Protein AF-F3CFF1-F1 (afdb_monomer_lite)

Secondary structure (DSSP, 8-state):
-TTEEEEEEEETTEEEEEEEE-TTTPPTTHHHHHHHHHHHTTTTTTTEEEEE-TT--EEEEEEPP--TT----HHHHHHHHHHHTT-GGG-

Sequence (91 aa):
ANGVSFVSRREHHDWGIALHIEGRALRPEQLREALQMRFSEAERFRNYFLFLDVQRDFVVWHAVSDAPD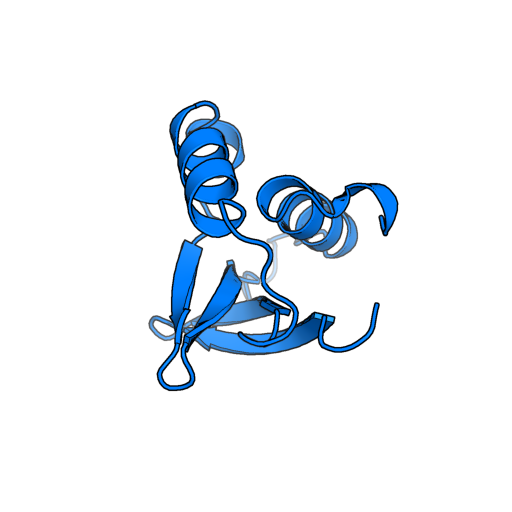AVTNLDDIRRHELMLAGLEHLA

Foldseek 3Di:
DPQWDWDFDQDPNAIWIKTKHQPVRQDVCLLVQLVVVCVVPVVVNVQWDWDQDPNRITITIGGDDPDPPDPDDVVVVVCVNCVSRVNNVVD

Radius of gyration: 12.66 Å; chains: 1; bounding box: 31×27×32 Å

Structure (mmCIF, N/CA/C/O backbone):
data_AF-F3CFF1-F1
#
_entry.id   AF-F3CFF1-F1
#
loop_
_atom_site.group_PDB
_atom_site.id
_atom_site.type_symbol
_atom_site.label_atom_id
_atom_site.label_alt_id
_atom_site.label_comp_id
_atom_site.label_asym_id
_atom_site.label_entity_id
_atom_site.label_seq_id
_atom_site.pdbx_PDB_ins_code
_atom_site.Cartn_x
_atom_site.Cartn_y
_atom_site.Cartn_z
_atom_site.occupancy
_atom_site.B_iso_or_equiv
_atom_site.auth_seq_id
_atom_site.auth_comp_id
_atom_site.auth_asym_id
_atom_site.auth_atom_id
_atom_site.pdbx_PDB_model_num
ATOM 1 N N . ALA A 1 1 ? 4.430 3.644 14.046 1.00 68.38 1 ALA A N 1
ATOM 2 C CA . ALA A 1 1 ? 3.115 3.602 14.721 1.00 68.38 1 ALA A CA 1
ATOM 3 C C . ALA A 1 1 ? 2.840 2.168 15.167 1.00 68.38 1 ALA A C 1
ATOM 5 O O . ALA A 1 1 ? 3.333 1.259 14.511 1.00 68.38 1 ALA A O 1
ATOM 6 N N . ASN A 1 2 ? 2.112 1.944 16.266 1.00 84.69 2 ASN A N 1
ATOM 7 C CA . ASN A 1 2 ? 1.740 0.578 16.661 1.00 84.69 2 ASN A CA 1
ATOM 8 C C . ASN A 1 2 ? 0.785 -0.023 15.619 1.00 84.69 2 ASN A C 1
ATOM 10 O O . ASN A 1 2 ? -0.156 0.651 15.209 1.00 84.69 2 ASN A O 1
ATOM 14 N N . GLY A 1 3 ? 1.036 -1.266 15.202 1.00 90.94 3 GLY A N 1
ATOM 15 C CA . GLY A 1 3 ? 0.210 -1.976 14.220 1.00 90.94 3 GLY A CA 1
ATOM 16 C C . GLY A 1 3 ? 0.378 -1.518 12.769 1.00 90.94 3 GLY A C 1
ATOM 17 O O . GLY A 1 3 ? -0.486 -1.804 11.951 1.00 90.94 3 GLY A O 1
ATOM 18 N N . VAL A 1 4 ? 1.463 -0.806 12.447 1.00 94.69 4 VAL A N 1
ATOM 19 C CA . VAL A 1 4 ? 1.843 -0.447 11.072 1.00 94.69 4 VAL A CA 1
ATOM 20 C C . VAL A 1 4 ? 3.251 -0.964 10.810 1.00 94.69 4 VAL A C 1
ATOM 22 O O . VAL A 1 4 ? 4.167 -0.650 11.574 1.00 94.69 4 VAL A O 1
ATOM 25 N N . SER A 1 5 ? 3.443 -1.738 9.744 1.00 95.69 5 SER A N 1
ATOM 26 C CA . SER A 1 5 ? 4.742 -2.323 9.402 1.00 95.69 5 SER A CA 1
ATOM 27 C C . SER A 1 5 ? 4.946 -2.443 7.894 1.00 95.69 5 SER A C 1
ATOM 29 O O . SER A 1 5 ? 3.981 -2.545 7.146 1.00 95.69 5 SER A O 1
ATOM 31 N N . PHE A 1 6 ? 6.206 -2.441 7.455 1.00 95.75 6 PHE A N 1
ATOM 32 C CA . PHE A 1 6 ? 6.564 -2.848 6.097 1.00 95.75 6 PHE A CA 1
ATOM 33 C C . PHE A 1 6 ? 7.037 -4.294 6.118 1.00 95.75 6 PHE A C 1
ATOM 35 O O . PHE A 1 6 ? 7.871 -4.662 6.948 1.00 95.75 6 PHE A O 1
ATOM 42 N N . VAL A 1 7 ? 6.524 -5.102 5.198 1.00 94.81 7 VAL A N 1
ATOM 43 C CA . VAL A 1 7 ? 6.866 -6.521 5.081 1.00 94.81 7 VAL A CA 1
ATOM 44 C C . VAL A 1 7 ? 7.152 -6.881 3.630 1.00 94.81 7 VAL A C 1
ATOM 46 O O . VAL A 1 7 ? 6.533 -6.343 2.713 1.00 94.81 7 VAL A O 1
ATOM 49 N N . SER A 1 8 ? 8.075 -7.817 3.409 1.00 93.50 8 SER A N 1
ATOM 50 C CA . SER A 1 8 ? 8.186 -8.480 2.113 1.00 93.50 8 SER A CA 1
ATOM 51 C C . SER A 1 8 ? 7.079 -9.525 1.997 1.00 93.50 8 SER A C 1
ATOM 53 O O . SER A 1 8 ? 6.893 -10.365 2.881 1.00 93.50 8 SER A O 1
ATOM 55 N N . ARG A 1 9 ? 6.310 -9.467 0.911 1.00 92.88 9 ARG A N 1
ATOM 56 C CA . ARG A 1 9 ? 5.179 -10.372 0.691 1.00 92.88 9 ARG A CA 1
ATOM 57 C C . ARG A 1 9 ? 5.077 -10.738 -0.775 1.00 92.88 9 ARG A C 1
ATOM 59 O O . ARG A 1 9 ? 5.285 -9.896 -1.651 1.00 92.88 9 ARG A O 1
ATOM 66 N N . ARG A 1 10 ? 4.759 -12.006 -1.023 1.00 92.25 10 ARG A N 1
ATOM 67 C CA . ARG A 1 10 ? 4.493 -12.512 -2.363 1.00 92.25 10 ARG A CA 1
ATOM 68 C C . ARG A 1 10 ? 2.999 -12.430 -2.642 1.00 92.25 10 ARG A C 1
ATOM 70 O O . ARG A 1 10 ? 2.230 -13.086 -1.949 1.00 92.25 10 ARG A O 1
ATOM 77 N N . GLU A 1 11 ? 2.624 -11.678 -3.667 1.00 91.00 11 GLU A N 1
ATOM 78 C CA . GLU A 1 11 ? 1.246 -11.538 -4.140 1.00 91.00 11 GLU A CA 1
ATOM 79 C C . GLU A 1 11 ? 1.219 -11.736 -5.655 1.00 91.00 11 GLU A C 1
ATOM 81 O O . GLU A 1 11 ? 2.171 -11.389 -6.346 1.00 91.00 11 GLU A O 1
ATOM 86 N N . HIS A 1 12 ? 0.157 -12.345 -6.190 1.00 83.19 12 HIS A N 1
ATOM 87 C CA . HIS A 1 12 ? -0.007 -12.560 -7.640 1.00 83.19 12 HIS A CA 1
ATOM 88 C C . HIS A 1 12 ? 1.206 -13.183 -8.369 1.00 83.19 12 HIS A C 1
ATOM 90 O O . HIS A 1 12 ? 1.410 -12.943 -9.551 1.00 83.19 12 HIS A O 1
ATOM 96 N N . HIS A 1 13 ? 1.957 -14.049 -7.681 1.00 85.38 13 HIS A N 1
ATOM 97 C CA . HIS A 1 13 ? 3.206 -14.691 -8.122 1.00 85.38 13 HIS A CA 1
ATOM 98 C C . HIS A 1 13 ? 4.482 -13.841 -8.065 1.00 85.38 13 HIS A C 1
ATOM 100 O O . HIS A 1 13 ? 5.553 -14.452 -8.141 1.00 85.38 13 HIS A O 1
ATOM 106 N N . ASP A 1 14 ? 4.393 -12.544 -7.778 1.00 90.44 14 ASP A N 1
ATOM 107 C CA . ASP A 1 14 ? 5.520 -11.613 -7.696 1.00 90.44 14 ASP A CA 1
ATOM 108 C C . ASP A 1 14 ? 5.910 -11.297 -6.247 1.00 90.44 14 ASP A C 1
ATOM 110 O O . ASP A 1 14 ? 5.078 -11.303 -5.336 1.00 90.44 14 ASP A O 1
ATOM 114 N N . TRP A 1 15 ? 7.193 -11.016 -6.019 1.00 91.88 15 TRP A N 1
ATOM 115 C CA . TRP A 1 15 ? 7.656 -10.464 -4.746 1.00 91.88 15 TRP A CA 1
ATOM 116 C C . TRP A 1 15 ? 7.455 -8.953 -4.723 1.00 91.88 15 TRP A C 1
ATOM 118 O O . TRP A 1 15 ? 7.676 -8.258 -5.713 1.00 91.88 15 TRP A O 1
ATOM 128 N N . GLY A 1 16 ? 7.061 -8.434 -3.569 1.00 93.94 16 GLY A N 1
ATOM 129 C CA . GLY A 1 16 ? 6.897 -7.006 -3.376 1.00 93.94 16 GLY A CA 1
ATOM 130 C C . GLY A 1 16 ? 7.071 -6.590 -1.930 1.00 93.94 16 GLY A C 1
ATOM 131 O O . GLY A 1 16 ? 7.287 -7.418 -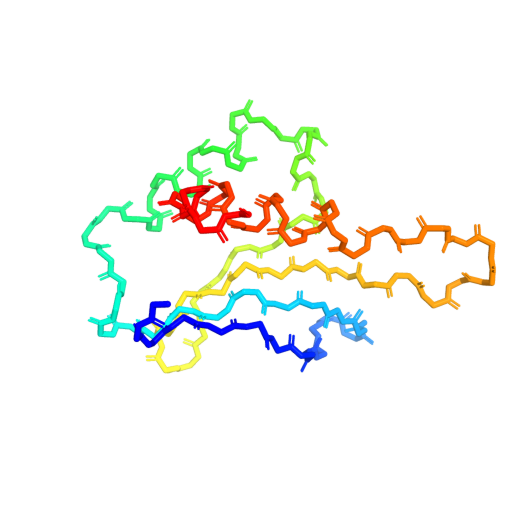1.035 1.00 93.94 16 GLY A O 1
ATOM 132 N N . ILE A 1 17 ? 6.968 -5.286 -1.727 1.00 95.31 17 ILE A N 1
ATOM 133 C CA . ILE A 1 17 ? 6.862 -4.679 -0.407 1.00 95.31 17 ILE A CA 1
ATOM 134 C C . ILE A 1 17 ? 5.388 -4.379 -0.168 1.00 95.31 17 ILE A C 1
ATOM 136 O O . ILE A 1 17 ? 4.656 -4.041 -1.097 1.00 95.31 17 ILE A O 1
ATOM 140 N N . ALA A 1 18 ? 4.961 -4.585 1.071 1.00 97.00 18 ALA A N 1
ATOM 141 C CA . ALA A 1 18 ? 3.652 -4.188 1.538 1.00 97.0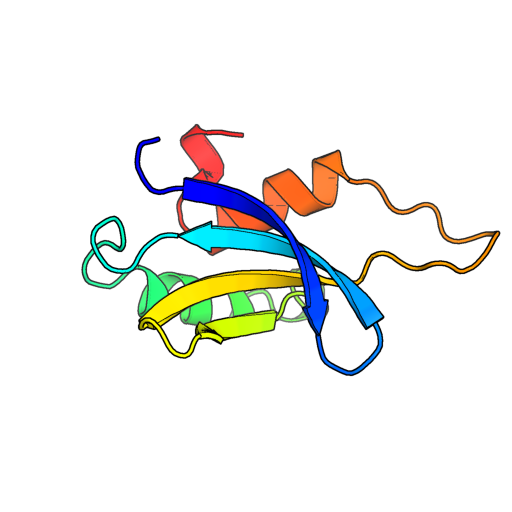0 18 ALA A CA 1
ATOM 142 C C . ALA A 1 18 ? 3.767 -3.327 2.788 1.00 97.00 18 ALA A C 1
ATOM 144 O O . ALA A 1 18 ? 4.417 -3.722 3.760 1.00 97.00 18 ALA A O 1
ATOM 145 N N . LEU A 1 19 ? 3.032 -2.221 2.798 1.00 97.38 19 LEU A N 1
ATOM 146 C CA . LEU A 1 19 ? 2.584 -1.570 4.018 1.00 97.38 19 LEU A CA 1
ATOM 147 C C . LEU A 1 19 ? 1.392 -2.345 4.587 1.00 97.38 19 LEU A C 1
ATOM 149 O O . LEU A 1 19 ? 0.319 -2.405 3.985 1.00 97.38 19 LEU A O 1
ATOM 153 N N . HIS A 1 20 ? 1.593 -2.929 5.761 1.00 97.25 20 HIS A N 1
ATOM 154 C CA . HIS A 1 20 ? 0.607 -3.702 6.502 1.00 97.25 20 HIS A CA 1
ATOM 155 C C . HIS A 1 20 ? 0.118 -2.904 7.710 1.00 97.25 20 HIS A C 1
ATOM 157 O O . HIS A 1 20 ? 0.917 -2.451 8.537 1.00 97.25 20 HIS A O 1
ATOM 163 N N . ILE A 1 21 ? -1.197 -2.703 7.782 1.00 96.62 21 ILE A N 1
ATOM 164 C CA . ILE A 1 21 ? -1.883 -1.981 8.851 1.00 96.62 21 ILE A CA 1
ATOM 165 C C . ILE A 1 21 ? -2.858 -2.951 9.501 1.00 96.62 21 ILE A C 1
ATOM 167 O O . ILE A 1 21 ? -3.861 -3.336 8.899 1.00 96.62 21 ILE A O 1
ATOM 171 N N . GLU A 1 22 ? -2.572 -3.325 10.743 1.00 96.25 22 GLU A N 1
ATOM 172 C CA . GLU A 1 22 ? -3.425 -4.218 11.518 1.00 96.25 22 GLU A CA 1
ATOM 173 C C . GLU A 1 22 ? -4.849 -3.652 11.604 1.00 96.25 22 GLU A C 1
ATOM 175 O O . GLU A 1 22 ? -5.038 -2.454 11.831 1.00 96.25 22 GLU A O 1
ATOM 180 N N . GLY A 1 23 ? -5.870 -4.505 11.514 1.00 92.56 23 GLY A N 1
ATOM 181 C CA . GLY A 1 23 ? -7.273 -4.079 11.528 1.00 92.56 23 GLY A CA 1
ATOM 182 C C . GLY A 1 23 ? -7.656 -3.261 12.771 1.00 92.56 23 GLY A C 1
ATOM 183 O O . GLY A 1 23 ? -8.532 -2.405 12.705 1.00 92.56 23 GLY A O 1
ATOM 184 N N . ARG A 1 24 ? -6.956 -3.456 13.899 1.00 91.75 24 ARG A N 1
ATOM 185 C CA . ARG A 1 24 ? -7.123 -2.647 15.125 1.00 91.75 24 ARG A CA 1
ATOM 186 C C . ARG A 1 24 ? -6.510 -1.242 15.049 1.00 91.75 24 ARG A C 1
ATOM 188 O O . ARG A 1 24 ? -6.881 -0.384 15.842 1.00 91.75 24 ARG A O 1
ATOM 195 N N . ALA A 1 25 ? -5.540 -1.033 14.162 1.00 91.62 25 ALA A N 1
ATOM 196 C CA . ALA A 1 25 ? -4.880 0.247 13.908 1.00 91.62 25 ALA A CA 1
ATOM 197 C C . ALA A 1 25 ? -5.513 1.001 12.723 1.00 91.62 25 ALA A C 1
ATOM 199 O O . ALA A 1 25 ? -5.233 2.186 12.531 1.00 91.62 25 ALA A O 1
ATOM 200 N N . LEU A 1 26 ? -6.372 0.328 11.952 1.00 91.12 26 LEU A N 1
ATOM 201 C CA . LEU A 1 26 ? -7.106 0.902 10.833 1.00 91.12 26 LEU A CA 1
ATOM 202 C C . LEU A 1 26 ? -8.133 1.926 11.332 1.00 91.12 26 LEU A C 1
ATOM 204 O O . LEU A 1 26 ? -9.043 1.594 12.097 1.00 91.12 26 LEU A O 1
ATOM 208 N N . ARG A 1 27 ? -8.012 3.179 10.885 1.00 91.81 27 ARG A N 1
ATOM 209 C CA . ARG A 1 27 ? -9.014 4.201 11.202 1.00 91.81 27 ARG A CA 1
ATOM 210 C C . ARG A 1 27 ? -10.302 3.926 10.420 1.00 91.81 27 ARG A C 1
ATOM 212 O O . ARG A 1 27 ? -10.230 3.466 9.273 1.00 91.81 27 ARG A O 1
ATOM 219 N N . PRO A 1 28 ? -11.476 4.263 10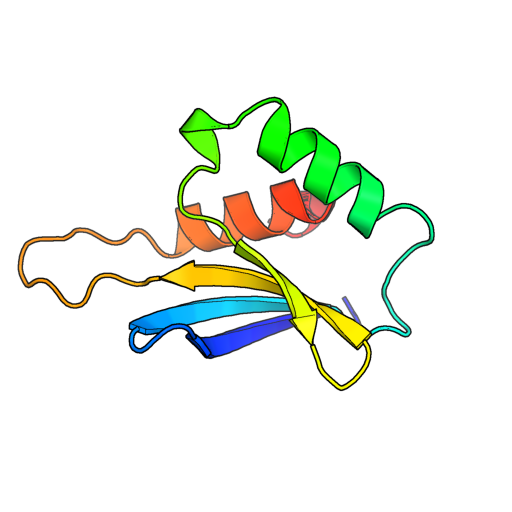.985 1.00 85.31 28 PRO A N 1
ATOM 220 C CA . PRO A 1 28 ? -12.688 4.422 10.194 1.00 85.31 28 PRO A CA 1
ATOM 221 C C . PRO A 1 28 ? -12.372 5.287 8.959 1.00 85.31 28 PRO A C 1
ATOM 223 O O . PRO A 1 28 ? -11.513 6.163 9.013 1.00 85.31 28 PRO A O 1
ATOM 226 N N . GLU A 1 29 ? -12.967 4.963 7.811 1.00 92.25 29 GLU A N 1
ATOM 227 C CA . GLU A 1 29 ? -12.750 5.636 6.517 1.00 92.25 29 GLU A CA 1
ATOM 228 C C . GLU A 1 29 ? -11.381 5.463 5.831 1.00 92.25 29 GLU A C 1
ATOM 230 O O . GLU A 1 29 ? -11.326 5.656 4.617 1.00 92.25 29 GLU A O 1
ATOM 235 N N . GLN A 1 30 ? -10.320 5.017 6.513 1.00 94.00 30 GLN A N 1
ATOM 236 C CA . GLN A 1 30 ? -8.964 4.969 5.937 1.00 94.00 30 GLN A CA 1
ATOM 237 C C . GLN A 1 30 ? -8.890 4.154 4.638 1.00 94.00 30 GLN A C 1
ATOM 239 O O . GLN A 1 30 ? -8.296 4.592 3.658 1.00 94.00 30 GLN A O 1
ATOM 244 N N . LEU A 1 31 ? -9.568 3.002 4.584 1.00 94.38 31 LEU A N 1
ATOM 245 C CA . LEU A 1 31 ? -9.667 2.202 3.358 1.00 94.38 31 LEU A CA 1
ATOM 246 C C . LEU A 1 31 ? -10.413 2.947 2.238 1.00 94.38 31 LEU A C 1
ATOM 248 O O . LEU A 1 31 ? -10.023 2.876 1.075 1.00 94.38 31 LEU A O 1
ATOM 252 N N . ARG A 1 32 ? -11.494 3.661 2.571 1.00 95.75 32 ARG A N 1
ATOM 253 C CA . ARG A 1 32 ? -12.287 4.418 1.593 1.00 95.75 32 ARG A CA 1
ATOM 254 C C . ARG A 1 32 ? -11.464 5.556 0.995 1.00 95.75 32 ARG A C 1
ATOM 256 O O . ARG A 1 32 ? -11.482 5.734 -0.218 1.00 95.75 32 ARG A O 1
ATOM 263 N N . GLU A 1 33 ? -10.752 6.299 1.835 1.00 97.00 33 GLU A N 1
ATOM 264 C CA . GLU A 1 33 ? -9.871 7.399 1.425 1.00 97.00 33 GLU A CA 1
ATOM 265 C C . GLU A 1 33 ? -8.717 6.892 0.556 1.00 97.00 33 GLU A C 1
ATOM 267 O O . GLU A 1 33 ? -8.460 7.447 -0.512 1.00 97.00 33 GLU A O 1
ATOM 272 N N . ALA A 1 34 ? -8.098 5.777 0.952 1.00 97.00 34 ALA A N 1
ATOM 273 C CA . ALA A 1 34 ? -7.034 5.140 0.186 1.00 97.00 34 ALA A CA 1
ATOM 274 C C . ALA A 1 34 ? -7.504 4.710 -1.211 1.00 97.00 34 ALA A C 1
ATOM 276 O O . ALA A 1 34 ? -6.846 4.988 -2.215 1.00 97.00 34 ALA A O 1
ATOM 277 N N . LEU A 1 35 ? -8.682 4.081 -1.296 1.00 96.88 35 LEU A N 1
ATOM 278 C CA . LEU A 1 35 ? -9.294 3.711 -2.573 1.00 96.88 35 LEU A CA 1
ATOM 279 C C . LEU A 1 35 ? -9.615 4.950 -3.416 1.00 96.88 35 LEU A C 1
ATOM 281 O O . LEU A 1 35 ? -9.299 4.980 -4.604 1.00 96.88 35 LEU A O 1
ATOM 285 N N . GLN A 1 36 ? -10.198 5.989 -2.815 1.00 97.50 36 GLN A N 1
ATOM 286 C CA . GLN A 1 36 ? -10.495 7.236 -3.515 1.00 97.50 36 GLN A CA 1
ATOM 287 C C . GLN A 1 36 ? -9.230 7.853 -4.121 1.00 97.50 36 GLN A C 1
ATOM 289 O O . GLN A 1 36 ? -9.244 8.220 -5.297 1.00 97.50 36 GLN A O 1
ATOM 294 N N . MET A 1 37 ? -8.137 7.927 -3.361 1.00 97.06 37 MET A N 1
ATOM 295 C CA . MET A 1 37 ? -6.855 8.443 -3.841 1.00 97.06 37 MET A CA 1
ATOM 296 C C . MET A 1 37 ? -6.285 7.569 -4.964 1.00 97.06 37 MET A C 1
ATOM 298 O O . MET A 1 37 ? -5.937 8.080 -6.030 1.00 97.06 37 MET A O 1
ATOM 302 N N . ARG A 1 38 ? -6.282 6.242 -4.777 1.00 97.12 38 ARG A N 1
ATOM 303 C CA . ARG A 1 38 ? -5.813 5.269 -5.774 1.00 97.12 38 ARG A CA 1
ATOM 304 C C . ARG A 1 38 ? -6.520 5.418 -7.123 1.00 97.12 38 ARG A C 1
ATOM 306 O O . ARG A 1 38 ? -5.875 5.233 -8.156 1.00 97.12 38 ARG A O 1
ATOM 313 N N . PHE A 1 39 ? -7.819 5.714 -7.127 1.00 95.94 39 PHE A N 1
ATOM 314 C CA . PHE A 1 39 ? -8.589 5.906 -8.359 1.00 95.94 39 PHE A CA 1
ATOM 315 C C . PHE A 1 39 ? -8.537 7.338 -8.900 1.00 95.94 39 PHE A C 1
ATOM 317 O O . PHE A 1 39 ? -8.581 7.517 -10.114 1.00 95.94 39 PHE A O 1
ATOM 324 N N . SER A 1 40 ? -8.409 8.349 -8.038 1.00 97.31 40 SER A N 1
ATOM 325 C CA . SER A 1 40 ? -8.303 9.751 -8.471 1.00 97.31 40 SER A CA 1
ATOM 326 C C . SER A 1 40 ? -6.956 10.041 -9.142 1.00 97.31 40 SER A C 1
ATOM 328 O O . SER A 1 40 ? -6.899 10.778 -10.121 1.00 97.31 40 SER A O 1
ATOM 330 N N . GLU A 1 41 ? -5.878 9.415 -8.666 1.00 96.81 41 GLU A N 1
ATOM 331 C CA . GLU A 1 41 ? -4.524 9.510 -9.229 1.00 96.81 41 GLU A CA 1
ATOM 332 C C . GLU A 1 41 ? -4.106 8.171 -9.868 1.00 96.81 41 GLU A C 1
ATOM 334 O O . GLU A 1 41 ? -3.038 7.617 -9.592 1.00 96.81 41 GLU A O 1
ATOM 339 N N . ALA A 1 42 ? -4.973 7.620 -10.725 1.00 94.56 42 ALA A N 1
ATOM 340 C CA . ALA A 1 42 ? -4.846 6.257 -11.243 1.00 94.56 42 ALA A CA 1
ATOM 341 C C . ALA A 1 42 ? -3.506 5.955 -11.932 1.00 94.56 42 ALA A C 1
ATOM 343 O O . ALA A 1 42 ? -2.986 4.854 -11.756 1.00 94.56 42 ALA A O 1
ATOM 344 N N . GLU A 1 43 ? -2.939 6.913 -12.672 1.00 95.06 43 GLU A N 1
ATOM 345 C CA . GLU A 1 43 ? -1.643 6.748 -13.344 1.00 95.06 43 GLU A CA 1
ATOM 346 C C . GLU A 1 43 ? -0.481 6.691 -12.354 1.00 95.06 43 GLU A C 1
ATOM 348 O O . GLU A 1 43 ? 0.396 5.836 -12.472 1.00 95.06 43 GLU A O 1
ATOM 353 N N . ARG A 1 44 ? -0.494 7.560 -11.339 1.00 94.62 44 ARG A N 1
ATOM 354 C CA . ARG A 1 44 ? 0.557 7.618 -10.318 1.00 94.62 44 ARG A CA 1
ATOM 355 C C . ARG A 1 44 ? 0.595 6.342 -9.490 1.00 94.62 44 ARG A C 1
ATOM 357 O O . ARG A 1 44 ? 1.665 5.815 -9.201 1.00 94.62 44 ARG A O 1
ATOM 364 N N . PHE A 1 45 ? -0.580 5.836 -9.130 1.00 96.00 45 PHE A N 1
ATOM 365 C CA . PHE A 1 45 ? -0.707 4.685 -8.247 1.00 96.00 45 PHE A CA 1
ATOM 366 C C . PHE A 1 45 ? -0.988 3.377 -8.991 1.00 96.00 45 PHE A C 1
ATOM 368 O O . PHE A 1 45 ? -1.346 2.384 -8.364 1.00 96.00 45 PHE A O 1
ATOM 375 N N . ARG A 1 46 ? -0.806 3.333 -10.316 1.00 94.00 46 ARG A N 1
ATOM 376 C CA . ARG A 1 46 ? -1.210 2.200 -11.167 1.00 94.00 46 ARG A CA 1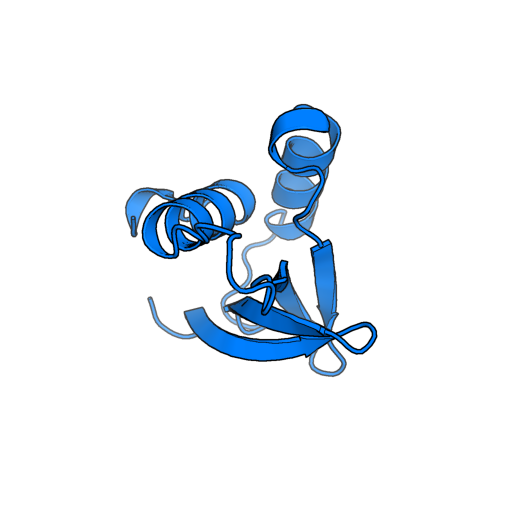
ATOM 377 C C . ARG A 1 46 ? -0.711 0.827 -10.700 1.00 94.00 46 ARG A C 1
ATOM 379 O O . ARG A 1 46 ? -1.432 -0.154 -10.849 1.00 94.00 46 ARG A O 1
ATOM 386 N N . ASN A 1 47 ? 0.480 0.782 -10.109 1.00 93.31 47 ASN A N 1
ATOM 387 C CA . ASN A 1 47 ? 1.151 -0.445 -9.673 1.00 93.31 47 ASN A CA 1
ATOM 388 C C . ASN A 1 47 ? 0.950 -0.754 -8.178 1.00 93.31 47 ASN A C 1
ATOM 390 O O . ASN A 1 47 ? 1.543 -1.702 -7.672 1.00 93.31 47 ASN A O 1
ATOM 394 N N . TYR A 1 48 ? 0.133 0.036 -7.472 1.00 95.56 48 TYR A N 1
ATOM 395 C CA . TYR A 1 48 ? -0.210 -0.199 -6.072 1.00 95.56 48 TYR A CA 1
ATOM 396 C C . TYR A 1 48 ? -1.548 -0.923 -5.980 1.00 95.56 48 TYR A C 1
ATOM 398 O O . TYR A 1 48 ? -2.559 -0.479 -6.544 1.00 95.56 48 TYR A O 1
ATOM 406 N N . PHE A 1 49 ? -1.542 -2.022 -5.235 1.00 95.62 49 PHE A N 1
ATOM 407 C CA . PHE A 1 49 ? -2.700 -2.862 -4.974 1.00 95.62 49 PHE A CA 1
ATOM 408 C C . PHE A 1 49 ? -3.142 -2.678 -3.528 1.00 95.62 49 PHE A C 1
ATOM 410 O O . PHE A 1 49 ? -2.329 -2.734 -2.609 1.00 95.62 49 PHE A O 1
ATOM 417 N N . LEU A 1 50 ? -4.436 -2.427 -3.342 1.00 96.69 50 LEU A N 1
ATOM 418 C CA . LEU A 1 50 ? -5.048 -2.179 -2.042 1.00 96.69 50 LEU A CA 1
ATOM 419 C C . LEU A 1 50 ? -6.035 -3.305 -1.756 1.00 96.69 50 LEU A C 1
ATOM 421 O O . LEU A 1 50 ? -6.943 -3.538 -2.556 1.00 96.69 50 LEU A O 1
ATOM 425 N N . PHE A 1 51 ? -5.881 -3.985 -0.625 1.00 95.31 51 PHE A N 1
ATOM 426 C CA . PHE A 1 51 ? -6.781 -5.069 -0.240 1.00 95.31 51 PHE A CA 1
ATOM 427 C C . PHE A 1 51 ? -6.859 -5.250 1.275 1.00 95.31 51 PHE A C 1
ATOM 429 O O . PHE A 1 51 ? -6.019 -4.761 2.030 1.00 95.31 51 PHE A O 1
ATOM 436 N N . LEU A 1 52 ? -7.901 -5.959 1.709 1.00 95.50 52 LEU A N 1
ATOM 437 C CA . LEU A 1 52 ? -7.986 -6.516 3.053 1.00 95.50 52 LEU A CA 1
ATOM 438 C C . LEU A 1 52 ? -7.540 -7.972 2.992 1.00 95.50 52 LEU A C 1
ATOM 440 O O . LEU A 1 52 ? -8.040 -8.725 2.153 1.00 95.50 52 LEU A O 1
ATOM 444 N N . ASP A 1 53 ? -6.615 -8.367 3.860 1.00 93.69 53 ASP A N 1
ATOM 445 C CA . ASP A 1 53 ? -6.216 -9.769 3.947 1.00 93.69 53 ASP A CA 1
ATOM 446 C C . ASP A 1 53 ? -7.191 -10.599 4.805 1.00 93.69 53 ASP A C 1
ATOM 448 O O . ASP A 1 53 ? -8.237 -10.123 5.258 1.00 93.69 53 ASP A O 1
ATOM 452 N N . VAL A 1 54 ? -6.871 -11.879 5.019 1.00 92.56 54 VAL A N 1
ATOM 453 C CA . VAL A 1 54 ? -7.727 -12.812 5.774 1.00 92.56 54 VAL A CA 1
ATOM 454 C C . VAL A 1 54 ? -7.961 -12.397 7.232 1.00 92.56 54 VAL A C 1
ATOM 456 O O . VAL A 1 54 ? -8.974 -12.789 7.809 1.00 92.56 54 VAL A O 1
ATOM 459 N N . GLN A 1 55 ? -7.065 -11.599 7.821 1.00 93.88 55 GLN A N 1
ATOM 460 C CA . GLN A 1 55 ? -7.208 -11.045 9.172 1.00 93.88 55 GLN A CA 1
ATOM 461 C C . GLN A 1 55 ? -7.968 -9.712 9.178 1.00 93.88 55 GLN A C 1
ATOM 463 O O . GLN A 1 55 ? -8.237 -9.159 10.242 1.00 93.88 55 GLN A O 1
ATOM 468 N N . ARG A 1 56 ? -8.391 -9.231 7.999 1.00 93.06 56 ARG A N 1
ATOM 469 C CA . ARG A 1 56 ? -8.944 -7.888 7.766 1.00 93.06 56 ARG A CA 1
ATOM 470 C C . ARG A 1 56 ? -7.936 -6.777 8.042 1.00 93.06 56 ARG A C 1
ATOM 472 O O . ARG A 1 56 ? -8.336 -5.650 8.339 1.00 93.06 56 ARG A O 1
ATOM 479 N N . ASP A 1 57 ? -6.654 -7.085 7.906 1.00 95.81 57 ASP A N 1
ATOM 480 C CA . ASP A 1 57 ? -5.616 -6.069 7.916 1.00 95.81 57 ASP A CA 1
ATOM 481 C C . ASP A 1 57 ? -5.611 -5.356 6.567 1.00 95.81 57 ASP A C 1
ATOM 483 O O . ASP A 1 57 ? -5.832 -5.974 5.519 1.00 95.81 57 ASP A O 1
ATOM 487 N N . PHE A 1 58 ? -5.389 -4.046 6.590 1.00 97.31 58 PHE A N 1
ATOM 488 C CA . PHE A 1 58 ? -5.309 -3.253 5.376 1.00 97.31 58 PHE A CA 1
ATOM 489 C C . PHE A 1 58 ? -3.893 -3.300 4.819 1.00 97.31 58 PHE A C 1
ATOM 491 O O . PHE A 1 58 ? -2.922 -2.987 5.509 1.00 97.31 58 PHE A O 1
ATOM 498 N N . VAL A 1 59 ? -3.797 -3.696 3.554 1.00 97.31 59 VAL A N 1
ATOM 499 C CA . VAL A 1 59 ? -2.538 -3.886 2.851 1.00 97.31 59 VAL A CA 1
ATOM 500 C C . VAL A 1 59 ? -2.491 -2.969 1.641 1.00 97.31 59 VAL A C 1
ATOM 502 O O . VAL A 1 59 ? -3.393 -2.990 0.800 1.00 97.31 59 VAL A O 1
ATOM 505 N N . VAL A 1 60 ? -1.414 -2.193 1.549 1.00 97.56 60 VAL A N 1
ATOM 506 C CA . VAL A 1 60 ? -0.986 -1.522 0.320 1.00 97.56 60 VAL A CA 1
ATOM 507 C C . VAL A 1 60 ? 0.261 -2.253 -0.150 1.00 97.56 60 VAL A C 1
ATOM 509 O O . VAL A 1 60 ? 1.219 -2.323 0.606 1.00 97.56 60 VAL A O 1
ATOM 512 N N . TRP A 1 61 ? 0.232 -2.843 -1.341 1.00 97.44 61 TRP A N 1
ATOM 513 C CA . TRP A 1 61 ? 1.327 -3.657 -1.875 1.00 97.44 61 TRP A CA 1
ATOM 514 C C . TRP A 1 61 ? 1.811 -3.124 -3.220 1.00 97.44 61 TRP A C 1
ATOM 516 O O . TRP A 1 61 ? 1.006 -2.697 -4.055 1.00 97.44 61 TRP A O 1
ATOM 526 N N . HIS A 1 62 ? 3.121 -3.205 -3.442 1.00 95.94 62 HIS A N 1
ATOM 527 C CA . HIS A 1 62 ? 3.773 -2.881 -4.704 1.00 95.94 62 HIS A CA 1
ATOM 528 C C . HIS A 1 62 ? 4.824 -3.943 -5.053 1.00 95.94 62 HIS A C 1
ATOM 530 O O . HIS A 1 62 ? 5.711 -4.253 -4.253 1.00 95.94 62 HIS A O 1
ATOM 536 N N . ALA A 1 63 ? 4.765 -4.465 -6.280 1.00 93.69 63 ALA A N 1
ATOM 537 C CA . ALA A 1 63 ? 5.756 -5.408 -6.791 1.00 93.69 63 ALA A CA 1
ATOM 538 C C . ALA A 1 63 ? 7.153 -4.770 -6.841 1.00 93.69 63 ALA A C 1
ATOM 540 O O . ALA A 1 63 ? 7.316 -3.635 -7.290 1.00 93.69 63 ALA A O 1
ATOM 541 N N . VAL A 1 64 ? 8.183 -5.498 -6.428 1.00 89.81 64 VAL A N 1
ATOM 542 C CA . VAL A 1 64 ? 9.573 -5.104 -6.670 1.00 89.81 64 VAL A CA 1
ATOM 543 C C . VAL A 1 64 ? 10.028 -5.895 -7.884 1.00 89.81 64 VAL A C 1
ATOM 545 O O . VAL A 1 64 ? 10.017 -7.123 -7.869 1.00 89.81 64 VAL A O 1
ATOM 548 N N . SER A 1 65 ? 10.357 -5.192 -8.966 1.00 79.44 65 SER A N 1
ATOM 549 C CA . SER A 1 65 ? 10.788 -5.852 -10.194 1.00 79.44 65 SER A CA 1
ATOM 550 C C . SER A 1 65 ? 12.136 -6.524 -9.964 1.00 79.44 65 SER A C 1
ATOM 552 O O . SER A 1 65 ? 13.101 -5.852 -9.610 1.00 79.44 65 SER A O 1
ATOM 554 N N . ASP A 1 66 ? 12.203 -7.826 -10.232 1.00 71.31 66 ASP A N 1
ATOM 555 C CA . ASP A 1 66 ? 13.442 -8.617 -10.190 1.00 71.31 66 ASP A CA 1
ATOM 556 C C . ASP A 1 66 ? 14.216 -8.547 -11.525 1.00 71.31 66 ASP A C 1
ATOM 558 O O . ASP A 1 66 ? 15.199 -9.252 -11.751 1.00 71.31 66 ASP A O 1
ATOM 562 N N . ALA A 1 67 ? 13.748 -7.711 -12.461 1.00 74.81 67 ALA A N 1
ATOM 563 C CA . ALA A 1 67 ? 14.425 -7.504 -13.732 1.00 74.81 67 ALA A CA 1
ATOM 564 C C . ALA A 1 67 ? 15.774 -6.782 -13.517 1.00 74.81 67 ALA A C 1
ATOM 566 O O . ALA A 1 67 ? 15.797 -5.751 -12.843 1.00 74.81 67 ALA A O 1
ATOM 567 N N . PRO A 1 68 ? 16.872 -7.255 -14.140 1.00 62.88 68 PRO A N 1
ATOM 568 C CA . PRO A 1 68 ? 18.230 -6.771 -13.872 1.00 62.88 68 PRO A CA 1
ATOM 569 C C . PRO A 1 68 ? 18.436 -5.266 -14.100 1.00 62.88 68 PRO A C 1
ATOM 571 O O . PRO A 1 68 ? 19.279 -4.661 -13.443 1.00 62.88 68 PRO A O 1
ATOM 574 N N . ASP A 1 69 ? 17.651 -4.665 -14.998 1.00 71.69 69 ASP A N 1
ATOM 575 C CA . ASP A 1 69 ? 17.757 -3.249 -15.374 1.00 71.69 69 ASP A CA 1
ATOM 576 C C . ASP A 1 69 ? 16.671 -2.367 -14.729 1.00 71.69 69 ASP A C 1
ATOM 578 O O . ASP A 1 69 ? 16.626 -1.153 -14.949 1.00 71.69 69 ASP A O 1
ATOM 582 N N . ALA A 1 70 ? 15.765 -2.953 -13.940 1.00 69.50 70 ALA A N 1
ATOM 583 C CA . ALA A 1 70 ? 14.702 -2.205 -13.286 1.00 69.50 70 ALA A CA 1
ATOM 584 C C . ALA A 1 70 ? 15.230 -1.540 -12.010 1.00 69.50 70 ALA A C 1
ATOM 586 O O . ALA A 1 70 ? 15.376 -2.171 -10.963 1.00 69.50 70 ALA A O 1
ATOM 587 N N . VAL A 1 71 ? 15.469 -0.231 -12.077 1.00 69.12 71 VAL A N 1
ATOM 588 C CA . VAL A 1 71 ? 15.777 0.570 -10.888 1.00 69.12 71 VAL A CA 1
ATOM 589 C C . VAL A 1 71 ? 14.504 0.715 -10.054 1.00 69.12 71 VAL A C 1
ATOM 591 O O . VAL A 1 71 ? 13.692 1.612 -10.277 1.00 69.12 71 VAL A O 1
ATOM 594 N N . THR A 1 72 ? 14.314 -0.185 -9.090 1.00 77.06 72 THR A N 1
ATOM 595 C CA . THR A 1 72 ? 13.222 -0.074 -8.120 1.00 77.06 72 THR A CA 1
ATOM 596 C C . THR A 1 72 ? 13.670 0.806 -6.952 1.00 77.06 72 THR A C 1
ATOM 598 O O . THR A 1 72 ? 14.508 0.400 -6.149 1.00 77.06 72 THR A O 1
ATOM 601 N N . ASN A 1 73 ? 13.113 2.015 -6.835 1.00 88.12 73 ASN A N 1
ATOM 602 C CA . ASN A 1 73 ? 13.388 2.898 -5.700 1.00 88.12 73 ASN A CA 1
ATOM 603 C C . ASN A 1 73 ? 12.468 2.565 -4.514 1.00 88.12 73 ASN A C 1
ATOM 605 O O . ASN A 1 73 ? 11.299 2.957 -4.487 1.00 88.12 73 ASN A O 1
ATOM 609 N N . LEU A 1 74 ? 13.009 1.858 -3.519 1.00 89.62 74 LEU A N 1
ATOM 610 C CA . LEU A 1 74 ? 12.258 1.444 -2.331 1.00 89.62 74 LEU A CA 1
ATOM 611 C C . LEU A 1 74 ? 11.777 2.629 -1.481 1.00 89.62 74 LEU A C 1
ATOM 613 O O . LEU A 1 74 ? 10.701 2.547 -0.893 1.00 89.62 74 LEU A O 1
ATOM 617 N N . ASP A 1 75 ? 12.523 3.736 -1.436 1.00 92.12 75 ASP A N 1
ATOM 618 C CA . ASP A 1 75 ? 12.104 4.926 -0.686 1.00 92.12 75 ASP A CA 1
ATOM 619 C C . ASP A 1 75 ? 10.896 5.606 -1.335 1.00 92.12 75 ASP A C 1
ATOM 621 O O . ASP A 1 75 ? 10.018 6.119 -0.637 1.00 92.12 75 ASP A O 1
ATOM 625 N N . ASP A 1 76 ? 10.817 5.590 -2.668 1.00 93.00 76 ASP A N 1
ATOM 626 C CA . ASP A 1 76 ? 9.650 6.106 -3.383 1.00 93.00 76 ASP A CA 1
ATOM 627 C C . ASP A 1 76 ? 8.439 5.193 -3.195 1.00 93.00 76 ASP A C 1
ATOM 629 O O . ASP A 1 76 ? 7.337 5.702 -2.985 1.00 93.00 76 ASP A O 1
ATOM 633 N N . ILE A 1 77 ? 8.630 3.869 -3.213 1.00 94.56 77 ILE A N 1
ATOM 634 C CA . ILE A 1 77 ? 7.560 2.908 -2.904 1.00 94.56 77 ILE A CA 1
ATOM 635 C C . ILE A 1 77 ? 7.023 3.162 -1.496 1.00 94.56 77 ILE A C 1
ATOM 637 O O . ILE A 1 77 ? 5.833 3.439 -1.343 1.00 94.56 77 ILE A O 1
ATOM 641 N N . ARG A 1 78 ? 7.909 3.201 -0.492 1.00 95.00 78 ARG A N 1
ATOM 642 C CA . ARG A 1 78 ? 7.554 3.467 0.909 1.00 95.00 78 ARG A CA 1
ATOM 643 C C . ARG A 1 78 ? 6.726 4.743 1.049 1.00 95.00 78 ARG A C 1
ATOM 645 O O . ARG A 1 78 ? 5.702 4.761 1.730 1.00 95.00 78 ARG A O 1
ATOM 652 N N . ARG A 1 79 ? 7.164 5.828 0.403 1.00 95.56 79 ARG A N 1
ATOM 653 C CA . ARG A 1 79 ? 6.495 7.134 0.473 1.00 95.56 79 ARG A CA 1
ATOM 654 C C . ARG A 1 79 ? 5.098 7.095 -0.141 1.00 95.56 79 ARG A C 1
ATOM 656 O O . ARG A 1 79 ? 4.174 7.677 0.423 1.00 95.56 79 ARG A O 1
ATOM 663 N N . HIS A 1 80 ? 4.931 6.422 -1.278 1.00 96.69 80 HIS A N 1
ATOM 664 C CA . HIS A 1 80 ? 3.626 6.279 -1.922 1.00 96.69 80 HIS A CA 1
ATOM 665 C C . HIS A 1 80 ? 2.683 5.362 -1.141 1.00 96.69 80 HIS A C 1
ATOM 667 O O . HIS A 1 80 ? 1.501 5.679 -1.050 1.00 96.69 80 HIS A O 1
ATOM 673 N N . GLU A 1 81 ? 3.179 4.277 -0.542 1.00 96.94 81 GLU A N 1
ATOM 674 C CA . GLU A 1 81 ? 2.371 3.412 0.326 1.00 96.94 81 GLU A CA 1
ATOM 675 C C . GLU A 1 81 ? 1.838 4.190 1.535 1.00 96.94 81 GLU A C 1
ATOM 677 O O . GLU A 1 81 ? 0.646 4.127 1.838 1.00 96.94 81 GLU A O 1
ATOM 682 N N . LEU A 1 82 ? 2.692 4.994 2.181 1.00 96.69 82 LEU A N 1
ATOM 683 C CA . LEU A 1 82 ? 2.281 5.864 3.286 1.00 96.69 82 LEU A CA 1
ATOM 684 C C . LEU A 1 82 ? 1.268 6.918 2.839 1.00 96.69 82 LEU A C 1
ATOM 686 O O . LEU A 1 82 ? 0.287 7.140 3.541 1.00 96.69 82 LEU A O 1
ATOM 690 N N . MET A 1 83 ? 1.470 7.533 1.673 1.00 96.56 83 MET A N 1
ATOM 691 C CA . MET A 1 83 ? 0.533 8.506 1.107 1.00 96.56 83 MET A CA 1
ATOM 692 C C . MET A 1 83 ? -0.840 7.882 0.833 1.00 96.56 83 MET A C 1
ATOM 694 O O . MET A 1 83 ? -1.850 8.421 1.275 1.00 96.56 83 MET A O 1
ATOM 698 N N . LEU A 1 84 ? -0.881 6.714 0.184 1.00 96.94 84 LEU A N 1
ATOM 699 C CA . LEU A 1 84 ? -2.123 5.977 -0.069 1.00 96.94 84 LEU A CA 1
ATOM 700 C C . LEU A 1 84 ? -2.842 5.607 1.228 1.00 96.94 84 LEU A C 1
ATOM 702 O O . LEU A 1 84 ? -4.065 5.641 1.279 1.00 96.94 84 LEU A O 1
ATOM 706 N N . ALA A 1 85 ? -2.101 5.275 2.283 1.00 95.44 85 ALA A N 1
ATOM 707 C CA . ALA A 1 85 ? -2.676 4.947 3.577 1.00 95.44 85 ALA A CA 1
ATOM 708 C C . ALA A 1 85 ? -3.047 6.172 4.437 1.00 95.44 85 ALA A C 1
ATOM 710 O O . ALA A 1 85 ? -3.532 5.983 5.555 1.00 95.44 85 ALA A O 1
ATOM 711 N N . GLY A 1 86 ? -2.817 7.413 3.989 1.00 94.25 86 GLY A N 1
ATOM 712 C CA . GLY A 1 86 ? -3.015 8.608 4.823 1.00 94.25 86 GLY A CA 1
ATOM 713 C C . GLY A 1 86 ? -2.100 8.622 6.058 1.00 94.25 86 GLY A C 1
ATOM 714 O O . GLY A 1 86 ? -2.534 8.938 7.177 1.00 94.25 86 GLY A O 1
ATOM 715 N N . LEU A 1 87 ? -0.868 8.142 5.875 1.00 94.50 87 LEU A N 1
ATOM 716 C CA . LEU A 1 87 ? 0.210 8.013 6.856 1.00 94.50 87 LEU A CA 1
ATOM 717 C C . LEU A 1 87 ? 1.488 8.747 6.407 1.00 94.50 87 LEU A C 1
ATOM 719 O O . LEU A 1 87 ? 2.571 8.471 6.913 1.00 94.50 87 LEU A O 1
ATOM 723 N N . GLU A 1 88 ? 1.385 9.702 5.486 1.00 92.44 88 GLU A N 1
ATOM 724 C CA . GLU A 1 88 ? 2.496 10.490 4.938 1.00 92.44 88 GLU A CA 1
ATOM 725 C C . GLU A 1 88 ? 3.286 11.269 6.000 1.00 92.44 88 GLU A C 1
ATOM 727 O O . GLU A 1 88 ? 4.453 11.585 5.801 1.00 92.44 88 GLU A O 1
ATOM 732 N N . HIS A 1 89 ? 2.686 11.519 7.165 1.00 90.25 89 HIS A N 1
ATOM 733 C CA . HIS A 1 89 ? 3.362 12.091 8.331 1.00 90.25 89 HIS A CA 1
ATOM 734 C C . HIS A 1 89 ? 4.413 11.153 8.962 1.00 90.25 89 HIS A C 1
ATOM 736 O O . HIS A 1 89 ? 5.139 11.575 9.859 1.00 90.25 89 HIS A O 1
ATOM 742 N N . LEU A 1 90 ? 4.476 9.887 8.531 1.00 86.75 90 LEU A N 1
ATOM 743 C CA . LEU A 1 90 ? 5.477 8.892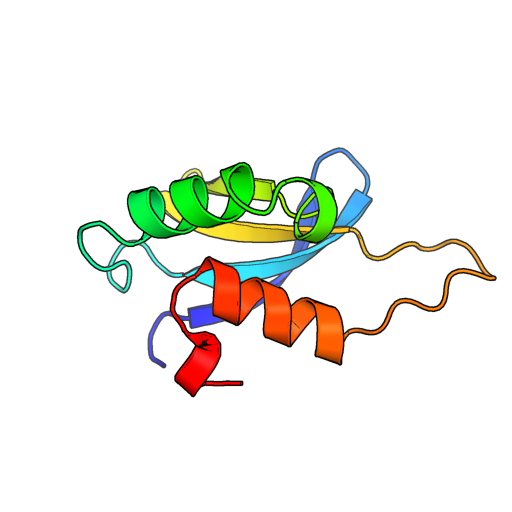 8.937 1.00 86.75 90 LEU A CA 1
ATOM 744 C C . LEU A 1 90 ? 6.598 8.706 7.895 1.00 86.75 90 LEU A C 1
ATOM 746 O O . LEU A 1 90 ? 7.412 7.796 8.065 1.00 86.75 90 LEU A O 1
ATOM 750 N N . ALA A 1 91 ? 6.589 9.481 6.803 1.00 77.88 91 ALA A N 1
ATOM 751 C CA . ALA A 1 91 ? 7.494 9.315 5.663 1.00 77.88 91 ALA A CA 1
ATOM 752 C C . ALA A 1 91 ? 8.937 9.751 5.936 1.00 77.88 91 ALA A C 1
ATOM 754 O O . ALA A 1 91 ? 9.148 10.742 6.668 1.00 77.88 91 ALA A O 1
#

Organism: NCBI:txid875330

pLDDT: mean 91.6, std 7.62, range [62.88, 97.56]